Protein AF-A0A484MMC1-F1 (afdb_monomer)

Radius of gyration: 12.44 Å; Cα contacts (8 Å, |Δi|>4): 79; chains: 1; bounding box: 37×27×22 Å

pLDDT: mean 78.39, std 14.09, range [45.75, 95.44]

Sequence (54 aa):
MEIIIDEVDDASVKDLDFSPDGKFLASVGSGCCRVWNVSTLASVISLQKKDVFT

Nearest PDB structures (foldseek):
  4av8-assembly1_A  TM=8.834E-01  e=6.990E-02  Kluyveromyces lactis
  3sfz-assembly1_A  TM=8.201E-01  e=7.872E-02  Mus musculus
  3shf-assembly1_A  TM=8.259E-01  e=8.865E-02  Mus musculus
  4yhc-assembly1_A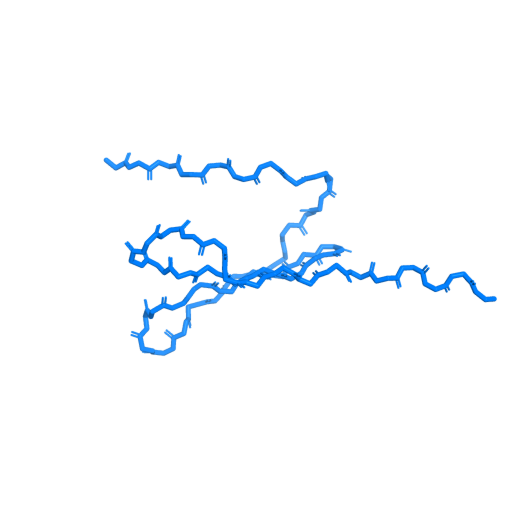  TM=8.203E-01  e=2.036E-01  Schizosaccharomyces pombe 972h-
  3jbt-assembly1_A  TM=6.431E-01  e=2.583E-01  Homo sapiens

Organism: NCBI:txid132261

InterPro domains:
  IPR001680 WD40 repeat [PF00400] (11-37)
  IPR015943 WD40/YVTN repeat-like-containing domain superfamily [G3DSA:2.130.10.10] (4-53)

Mean predicted aligned error: 7.88 Å

Structure (mmCIF, N/CA/C/O backbone):
data_AF-A0A484MMC1-F1
#
_entry.id   AF-A0A484MMC1-F1
#
loop_
_atom_site.group_PDB
_atom_site.id
_atom_site.type_symbol
_atom_site.label_atom_id
_atom_site.label_alt_id
_atom_site.label_comp_id
_atom_site.label_asym_id
_atom_site.label_entity_id
_atom_site.label_seq_id
_atom_site.pdbx_PDB_ins_code
_atom_site.Cartn_x
_atom_site.Cartn_y
_atom_site.Cartn_z
_atom_site.occupancy
_atom_site.B_iso_or_equiv
_atom_site.auth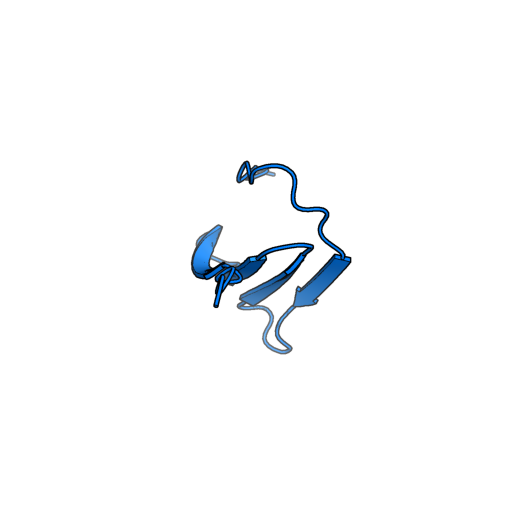_seq_id
_atom_site.auth_comp_id
_atom_site.auth_asym_id
_atom_site.auth_atom_id
_atom_site.pdbx_PDB_model_num
ATOM 1 N N . MET A 1 1 ? -8.650 18.431 0.023 1.00 51.56 1 MET A N 1
ATOM 2 C CA . 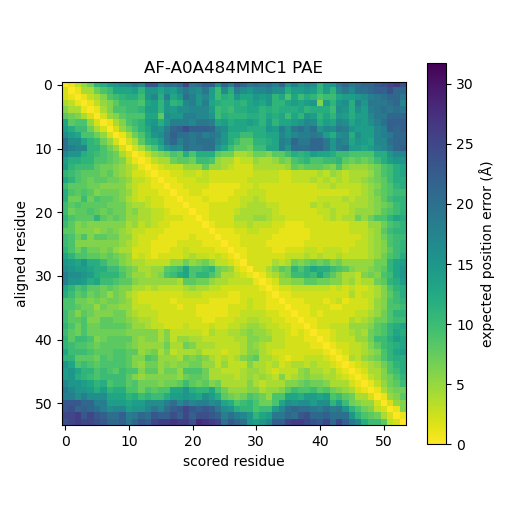MET A 1 1 ? -8.043 17.145 -0.368 1.00 51.56 1 MET A CA 1
ATOM 3 C C . MET A 1 1 ? -6.583 17.446 -0.618 1.00 51.56 1 MET A C 1
ATOM 5 O O . MET A 1 1 ? -6.309 18.215 -1.528 1.00 51.56 1 MET A O 1
ATOM 9 N N . GLU A 1 2 ? -5.688 16.980 0.248 1.00 59.25 2 GLU A N 1
ATOM 10 C CA . GLU A 1 2 ? -4.248 17.183 0.058 1.00 59.25 2 GLU A CA 1
ATOM 11 C C . GLU A 1 2 ? -3.679 16.004 -0.726 1.00 59.25 2 GLU A C 1
ATOM 13 O O . GLU A 1 2 ? -4.027 14.854 -0.456 1.00 59.25 2 GLU A O 1
ATOM 18 N N . ILE A 1 3 ? -2.866 16.299 -1.736 1.00 61.22 3 ILE A N 1
ATOM 19 C CA . ILE A 1 3 ? -2.189 15.298 -2.560 1.00 61.22 3 ILE A CA 1
ATOM 20 C C . ILE A 1 3 ? -0.724 15.342 -2.152 1.00 61.22 3 ILE A C 1
ATOM 22 O O . ILE A 1 3 ? -0.065 16.364 -2.331 1.00 61.22 3 ILE A O 1
ATOM 26 N N . ILE A 1 4 ? -0.225 14.244 -1.595 1.00 64.81 4 ILE A N 1
ATOM 27 C CA . ILE A 1 4 ? 1.194 14.096 -1.279 1.00 64.81 4 ILE A CA 1
ATOM 28 C C . ILE A 1 4 ? 1.860 13.434 -2.477 1.00 64.81 4 ILE A C 1
ATOM 30 O O . ILE A 1 4 ? 1.496 12.324 -2.864 1.00 64.81 4 ILE A O 1
ATOM 34 N N . ILE A 1 5 ? 2.805 14.153 -3.075 1.00 64.56 5 ILE A N 1
ATOM 35 C CA . ILE A 1 5 ? 3.605 13.689 -4.202 1.00 64.56 5 ILE A CA 1
ATOM 36 C C . ILE A 1 5 ? 4.990 13.392 -3.638 1.00 64.56 5 ILE A C 1
ATOM 38 O O . ILE A 1 5 ? 5.698 14.298 -3.206 1.00 64.56 5 ILE A O 1
ATOM 42 N N . ASP A 1 6 ? 5.336 12.114 -3.581 1.00 64.56 6 ASP A N 1
ATOM 43 C CA . ASP A 1 6 ? 6.653 11.650 -3.162 1.00 64.56 6 ASP A CA 1
ATOM 44 C C . ASP A 1 6 ? 7.412 11.314 -4.451 1.00 64.56 6 ASP A C 1
ATOM 46 O O . ASP A 1 6 ? 7.087 10.340 -5.134 1.00 64.56 6 ASP A O 1
ATOM 50 N N . GLU A 1 7 ? 8.319 12.200 -4.863 1.00 58.12 7 GLU A N 1
ATOM 51 C CA . GLU A 1 7 ? 9.054 12.055 -6.118 1.00 58.12 7 GLU A CA 1
ATOM 52 C C .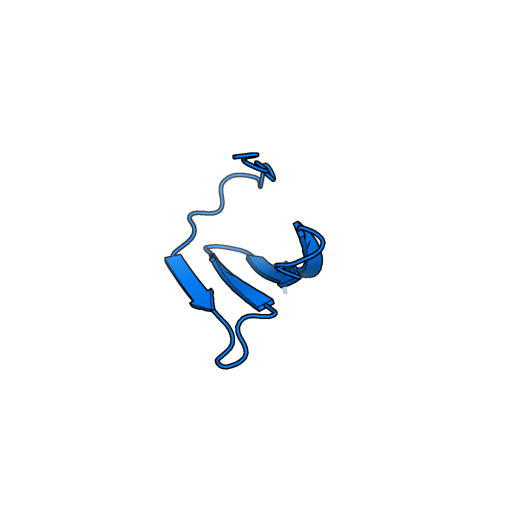 GLU A 1 7 ? 10.085 10.929 -5.979 1.00 58.12 7 GLU A C 1
ATOM 54 O O . GLU A 1 7 ? 10.941 10.933 -5.093 1.00 58.12 7 GLU A O 1
ATOM 59 N N . VAL A 1 8 ? 9.961 9.918 -6.837 1.00 60.34 8 VAL A N 1
ATOM 60 C CA . VAL A 1 8 ? 10.871 8.773 -6.902 1.00 60.34 8 VAL A CA 1
ATOM 61 C C . VAL A 1 8 ? 11.466 8.752 -8.293 1.00 60.34 8 VAL A C 1
ATOM 63 O O . VAL A 1 8 ? 10.704 8.716 -9.258 1.00 60.34 8 VAL A O 1
ATOM 66 N N . ASP A 1 9 ? 12.797 8.741 -8.376 1.00 56.28 9 ASP A N 1
ATOM 67 C CA . ASP A 1 9 ? 13.552 8.530 -9.616 1.00 56.28 9 ASP A CA 1
ATOM 68 C C . ASP A 1 9 ? 12.941 7.380 -10.437 1.00 56.28 9 ASP A C 1
ATOM 70 O O . ASP A 1 9 ? 12.915 6.235 -9.981 1.00 56.28 9 ASP A O 1
ATOM 74 N N . ASP A 1 10 ? 12.402 7.715 -11.616 1.00 54.34 10 ASP A N 1
ATOM 75 C CA . ASP A 1 10 ? 12.067 6.863 -12.775 1.00 54.34 10 ASP A CA 1
ATOM 76 C C . ASP A 1 10 ? 11.445 5.463 -12.533 1.00 54.34 10 ASP A C 1
ATOM 78 O O . ASP A 1 10 ? 11.500 4.569 -13.384 1.00 54.34 10 ASP A O 1
ATOM 82 N N . ALA A 1 11 ? 10.795 5.224 -11.395 1.00 63.38 11 ALA A N 1
ATOM 83 C CA . ALA A 1 11 ? 10.214 3.923 -11.080 1.00 63.38 11 ALA A CA 1
ATOM 84 C C . ALA A 1 11 ? 8.727 3.883 -11.455 1.00 63.38 11 ALA A C 1
ATOM 86 O O . ALA A 1 11 ? 7.870 4.345 -10.705 1.00 63.38 11 ALA A O 1
ATOM 87 N N . SER A 1 12 ? 8.386 3.256 -12.591 1.00 75.50 12 SER A N 1
ATOM 88 C CA . SER A 1 12 ? 6.973 3.009 -12.920 1.00 75.50 12 SER A CA 1
ATOM 89 C C . SER A 1 12 ? 6.323 2.138 -11.835 1.00 75.50 12 SER A C 1
ATOM 91 O O . SER A 1 12 ? 6.806 1.027 -11.565 1.00 75.50 12 SER A O 1
ATOM 93 N N . VAL A 1 13 ? 5.263 2.655 -11.201 1.00 75.81 13 VAL A N 1
ATOM 94 C CA . VAL A 1 13 ? 4.409 1.904 -10.268 1.00 75.81 13 VAL A CA 1
ATOM 95 C C . VAL A 1 13 ? 3.617 0.888 -11.083 1.00 75.81 13 VAL A C 1
ATOM 97 O O . VAL A 1 13 ? 3.029 1.228 -12.110 1.00 75.81 13 VAL A O 1
ATOM 100 N N . LYS A 1 14 ? 3.658 -0.374 -10.663 1.00 84.12 14 LYS A N 1
ATOM 101 C CA . LYS A 1 14 ? 2.976 -1.482 -11.339 1.00 84.12 14 LYS A CA 1
ATOM 102 C C . LYS A 1 14 ? 1.667 -1.844 -10.668 1.00 84.12 14 LYS A C 1
ATOM 104 O O . LYS A 1 14 ? 0.743 -2.232 -11.372 1.00 84.12 14 LYS A O 1
ATOM 109 N N . ASP A 1 15 ? 1.611 -1.728 -9.345 1.00 87.31 15 ASP A N 1
ATOM 110 C CA . ASP A 1 15 ? 0.437 -2.124 -8.584 1.00 87.31 15 ASP A CA 1
ATOM 111 C C . ASP A 1 15 ? 0.334 -1.373 -7.253 1.00 87.31 15 ASP A C 1
ATOM 113 O O . ASP A 1 15 ? 1.338 -0.872 -6.719 1.00 87.31 15 ASP A O 1
ATOM 117 N N . LEU A 1 16 ? -0.893 -1.301 -6.744 1.00 91.38 16 LEU A N 1
ATOM 118 C CA . LEU A 1 16 ? -1.278 -0.658 -5.494 1.00 91.38 16 LEU A CA 1
ATOM 119 C C . LEU A 1 16 ? -2.366 -1.485 -4.816 1.00 91.38 16 LEU A C 1
ATOM 121 O O . LEU A 1 16 ? -3.371 -1.806 -5.445 1.00 91.38 16 LEU A O 1
ATOM 125 N N . ASP A 1 17 ? -2.207 -1.743 -3.520 1.00 94.94 17 ASP A N 1
ATOM 126 C CA . ASP A 1 17 ? -3.241 -2.422 -2.740 1.00 94.94 17 ASP A CA 1
ATOM 127 C C . ASP A 1 17 ? -3.362 -1.852 -1.327 1.00 94.94 17 ASP A C 1
ATOM 129 O O . ASP A 1 17 ? -2.374 -1.454 -0.696 1.00 94.94 17 ASP A O 1
ATOM 133 N N . PHE A 1 18 ? -4.594 -1.810 -0.831 1.00 95.31 18 PHE A N 1
ATOM 134 C CA . PHE A 1 18 ? -4.879 -1.423 0.543 1.00 95.31 18 PHE A CA 1
ATOM 135 C C . PHE A 1 18 ? -4.827 -2.648 1.447 1.00 95.31 18 PHE A C 1
ATOM 137 O O . PHE A 1 18 ? -5.267 -3.737 1.085 1.00 95.31 18 PHE A O 1
ATOM 144 N N . SER A 1 19 ? -4.356 -2.466 2.680 1.00 92.19 19 SER A N 1
ATOM 145 C CA . SER A 1 19 ? -4.534 -3.510 3.683 1.00 92.19 19 SER A CA 1
ATOM 146 C C . SER A 1 19 ? -6.033 -3.768 3.921 1.00 92.19 19 SER A C 1
ATOM 148 O O . SER A 1 19 ? -6.828 -2.825 3.875 1.00 92.19 19 SER A O 1
ATOM 150 N N . PRO A 1 20 ? -6.454 -5.006 4.249 1.00 95.00 20 PRO A N 1
ATOM 151 C CA . PRO A 1 20 ? -7.866 -5.309 4.512 1.00 95.00 20 PRO A CA 1
ATOM 152 C C . PRO A 1 20 ? -8.487 -4.478 5.646 1.00 95.00 20 PRO A C 1
ATOM 154 O O . PRO A 1 20 ? -9.700 -4.300 5.699 1.00 95.00 20 PRO A O 1
ATOM 157 N N . ASP A 1 21 ? -7.655 -3.973 6.562 1.00 95.44 21 ASP A N 1
ATOM 158 C CA . ASP A 1 21 ? -8.053 -3.089 7.660 1.00 95.44 21 ASP A CA 1
ATOM 159 C C . ASP A 1 21 ? -7.957 -1.585 7.323 1.00 95.44 21 ASP A C 1
ATOM 161 O O . ASP A 1 21 ? -8.240 -0.751 8.183 1.00 95.44 21 ASP A O 1
ATOM 165 N N . GLY A 1 22 ? -7.553 -1.233 6.097 1.00 93.44 22 GLY A N 1
ATOM 166 C CA . GLY A 1 22 ? -7.503 0.130 5.556 1.00 93.44 22 GLY A CA 1
ATOM 167 C C . GLY A 1 22 ? -6.423 1.043 6.141 1.00 93.44 22 GLY A C 1
ATOM 168 O O . GLY A 1 22 ? -6.386 2.230 5.823 1.00 93.44 22 GLY A O 1
ATOM 169 N N . LYS A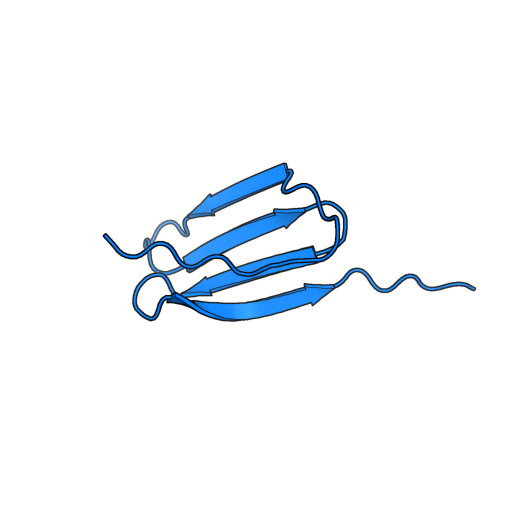 1 23 ? -5.550 0.530 7.013 1.00 94.44 23 LYS A N 1
ATOM 170 C CA . LYS A 1 23 ? -4.527 1.343 7.693 1.00 94.44 23 LYS A CA 1
ATOM 171 C C . LYS A 1 23 ? -3.296 1.597 6.844 1.00 94.44 23 LYS A C 1
ATOM 173 O O . LYS A 1 23 ? -2.590 2.578 7.085 1.00 94.44 23 LYS A O 1
ATOM 178 N N . PHE A 1 24 ? -3.029 0.718 5.885 1.00 94.06 24 PHE A N 1
ATOM 179 C CA . PHE A 1 24 ? -1.836 0.779 5.066 1.00 94.06 24 PHE A CA 1
ATOM 180 C C . PHE A 1 24 ? -2.178 0.775 3.585 1.00 94.06 24 PHE A C 1
ATOM 182 O O . PHE A 1 24 ? -3.125 0.123 3.148 1.00 94.06 24 PHE A O 1
ATOM 189 N N . LEU A 1 25 ? -1.356 1.487 2.825 1.00 92.31 25 LEU A N 1
ATOM 190 C CA . LEU A 1 25 ? -1.303 1.402 1.375 1.00 92.31 25 LEU A CA 1
ATOM 191 C C . LEU A 1 25 ? 0.055 0.817 1.007 1.00 92.31 25 LEU A C 1
ATOM 193 O O . LEU A 1 25 ? 1.078 1.313 1.482 1.00 92.31 25 LEU A O 1
ATOM 197 N N . ALA A 1 26 ? 0.071 -0.221 0.183 1.00 91.44 26 ALA A N 1
ATOM 198 C CA . ALA A 1 26 ? 1.287 -0.769 -0.397 1.00 91.44 26 ALA A CA 1
ATOM 199 C C . ALA A 1 26 ? 1.382 -0.369 -1.871 1.00 91.44 26 ALA A C 1
ATOM 201 O O . ALA A 1 26 ? 0.385 -0.390 -2.589 1.00 91.44 26 ALA A O 1
ATOM 202 N N . SER A 1 27 ? 2.591 -0.039 -2.325 1.00 89.75 27 SER A N 1
ATOM 203 C CA . SER A 1 27 ? 2.922 0.066 -3.748 1.00 89.75 27 SER A CA 1
ATOM 204 C C . SER A 1 27 ? 4.096 -0.820 -4.098 1.00 89.75 27 SER A C 1
ATOM 206 O O . SER A 1 27 ? 5.019 -1.016 -3.296 1.00 89.75 27 SER A O 1
ATOM 208 N N . VAL A 1 28 ? 4.088 -1.280 -5.341 1.00 87.69 28 VAL A N 1
ATOM 209 C CA . VAL A 1 28 ? 5.221 -1.962 -5.952 1.00 87.69 28 VAL A CA 1
ATOM 210 C C . VAL A 1 28 ? 5.514 -1.353 -7.314 1.00 87.69 28 VAL A C 1
ATOM 212 O O . VAL A 1 28 ? 4.614 -1.001 -8.080 1.00 87.69 28 VAL A O 1
ATOM 215 N N . GLY A 1 29 ? 6.796 -1.211 -7.621 1.00 82.81 29 GLY A N 1
ATOM 216 C CA . GLY A 1 29 ? 7.263 -0.613 -8.859 1.00 82.81 29 GLY A CA 1
ATOM 217 C C . GLY A 1 29 ? 8.590 -1.194 -9.318 1.00 82.81 29 GLY A C 1
ATOM 218 O O . GLY A 1 29 ? 9.090 -2.189 -8.798 1.00 82.81 29 GLY A O 1
ATOM 219 N N . SER A 1 30 ? 9.164 -0.546 -10.324 1.00 72.56 30 SER A N 1
ATOM 220 C CA . SER A 1 30 ? 10.283 -1.085 -11.114 1.00 72.56 30 SER A CA 1
ATOM 221 C C . SER A 1 30 ? 11.599 -1.243 -10.330 1.00 72.56 30 SER A C 1
ATOM 223 O O . SER A 1 30 ? 12.485 -1.975 -10.763 1.00 72.56 30 SER A O 1
ATOM 225 N N . GLY A 1 31 ? 11.716 -0.619 -9.157 1.00 72.19 31 GLY A N 1
ATOM 226 C CA . GLY A 1 31 ? 12.896 -0.734 -8.295 1.00 72.19 31 GLY A CA 1
ATOM 227 C C . GLY A 1 31 ? 12.622 -0.525 -6.809 1.00 72.19 31 GLY A C 1
ATOM 228 O O . GLY A 1 31 ? 13.551 -0.574 -6.003 1.00 72.19 31 GLY A O 1
ATOM 229 N N . CYS A 1 32 ? 11.365 -0.309 -6.422 1.00 77.94 32 CYS A N 1
ATOM 230 C CA . CY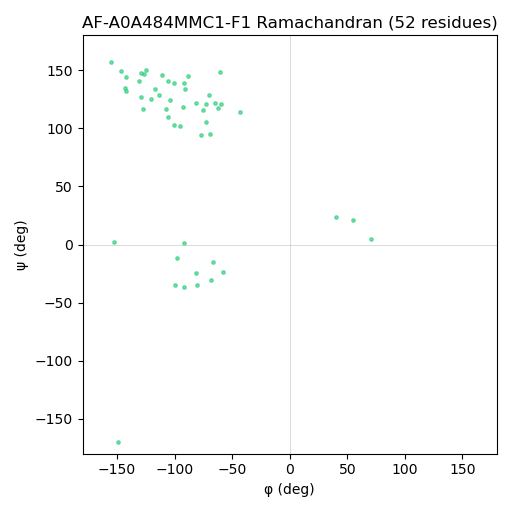S A 1 32 ? 11.016 -0.072 -5.033 1.00 77.94 32 CYS A CA 1
ATOM 231 C C . CYS A 1 32 ? 9.645 -0.632 -4.669 1.00 77.94 32 CYS A C 1
ATOM 233 O O . CYS A 1 32 ? 8.716 -0.629 -5.480 1.00 77.94 32 CYS A O 1
ATOM 235 N N . CYS A 1 33 ? 9.527 -1.035 -3.410 1.00 85.38 33 CYS A N 1
ATOM 236 C CA . CYS A 1 33 ? 8.256 -1.283 -2.752 1.00 85.38 33 CYS A CA 1
A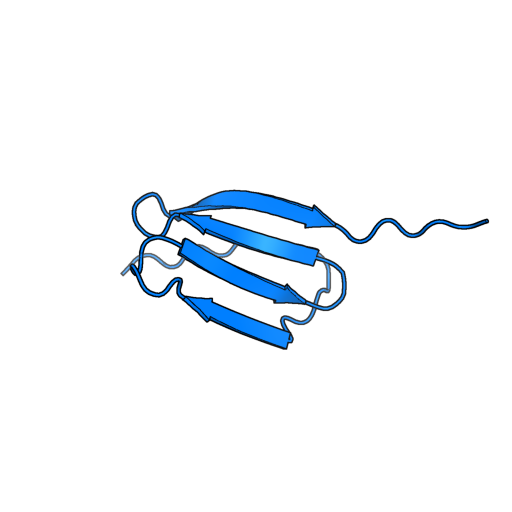TOM 237 C C . CYS A 1 33 ? 8.133 -0.302 -1.591 1.00 85.38 33 CYS A C 1
ATOM 239 O O . CYS A 1 33 ? 9.086 -0.124 -0.827 1.00 85.38 33 CYS A O 1
ATOM 241 N N . ARG A 1 34 ? 6.975 0.336 -1.450 1.00 87.75 34 ARG A N 1
ATOM 242 C CA . ARG A 1 34 ? 6.725 1.298 -0.372 1.00 87.75 34 ARG A CA 1
ATOM 243 C C . ARG A 1 34 ? 5.440 0.961 0.352 1.00 87.75 34 ARG A C 1
ATOM 245 O O . ARG A 1 34 ? 4.498 0.462 -0.261 1.00 87.75 34 ARG A O 1
ATOM 252 N N . VAL A 1 35 ? 5.412 1.257 1.645 1.00 89.56 35 VAL A N 1
ATOM 253 C CA . VAL A 1 35 ? 4.223 1.123 2.485 1.00 89.56 35 VAL A CA 1
ATOM 254 C C . VAL A 1 35 ? 3.999 2.426 3.228 1.00 89.56 35 VAL A C 1
ATOM 256 O O . VAL A 1 35 ? 4.895 2.904 3.926 1.00 89.56 35 VAL A O 1
ATOM 259 N N . TRP A 1 36 ? 2.794 2.969 3.114 1.00 91.75 36 TRP A N 1
ATOM 260 C CA . TRP A 1 36 ? 2.378 4.182 3.808 1.00 91.75 36 TRP A CA 1
ATOM 261 C C . TRP A 1 36 ? 1.342 3.869 4.872 1.00 91.75 36 TRP A C 1
ATOM 263 O O . TRP A 1 36 ? 0.489 3.002 4.683 1.00 91.75 36 TRP A O 1
ATOM 273 N N . ASN A 1 37 ? 1.391 4.617 5.969 1.00 92.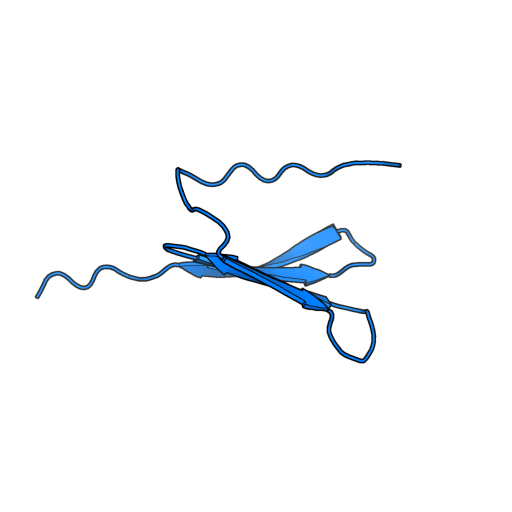25 37 ASN A N 1
ATOM 274 C CA . ASN A 1 37 ? 0.280 4.709 6.901 1.00 92.25 37 ASN A CA 1
ATOM 275 C C . ASN A 1 37 ? -0.731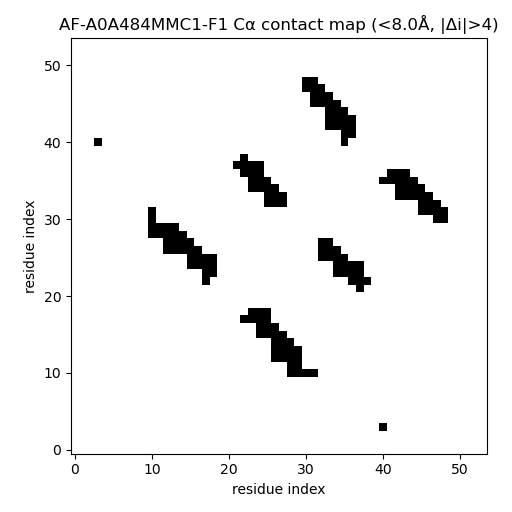 5.715 6.343 1.00 92.25 37 ASN A C 1
ATOM 277 O O . ASN A 1 37 ? -0.396 6.876 6.116 1.00 92.25 37 ASN A O 1
ATOM 281 N N . VAL A 1 38 ? -1.967 5.272 6.130 1.00 90.44 38 VAL A N 1
ATOM 282 C CA . VAL A 1 38 ? -3.014 6.077 5.488 1.00 90.44 38 VAL A CA 1
ATOM 283 C C . VAL A 1 38 ? -3.458 7.252 6.367 1.00 90.44 38 VAL A C 1
ATOM 285 O O . VAL A 1 38 ? -3.825 8.297 5.839 1.00 90.44 38 VAL A O 1
ATOM 288 N N . SER A 1 39 ? -3.410 7.128 7.697 1.00 90.31 39 SER A N 1
ATOM 289 C CA . SER A 1 39 ? -3.894 8.188 8.593 1.00 90.31 39 SER A CA 1
ATOM 290 C C . SER A 1 39 ? -2.890 9.322 8.776 1.00 90.31 39 SER A C 1
ATOM 292 O O . SER A 1 39 ? -3.287 10.478 8.901 1.00 90.31 39 SER A O 1
ATOM 294 N N . THR A 1 40 ? -1.597 8.999 8.790 1.00 89.75 40 THR A N 1
ATOM 295 C CA . THR A 1 40 ? -0.519 9.985 8.958 1.00 89.75 40 THR A CA 1
ATOM 296 C C . THR A 1 40 ? 0.100 10.415 7.635 1.00 89.75 40 THR A C 1
ATOM 298 O O . THR A 1 40 ? 0.885 11.358 7.615 1.00 89.75 40 THR A O 1
ATOM 301 N N . LEU A 1 41 ? -0.224 9.701 6.552 1.00 84.56 41 LEU A N 1
ATOM 302 C CA . LEU A 1 41 ? 0.345 9.850 5.214 1.00 84.56 41 LEU A CA 1
ATOM 303 C C . LEU A 1 41 ? 1.878 9.732 5.177 1.00 84.56 41 LEU A C 1
ATOM 305 O O . LEU A 1 41 ? 2.535 10.181 4.241 1.00 84.56 41 LEU A O 1
ATOM 309 N N . ALA A 1 42 ? 2.456 9.097 6.197 1.00 84.25 42 ALA A N 1
ATOM 310 C CA . ALA A 1 42 ? 3.888 8.885 6.302 1.00 84.25 42 ALA A CA 1
ATOM 311 C C . ALA A 1 42 ? 4.280 7.539 5.684 1.00 84.25 42 ALA A C 1
ATOM 313 O O . ALA A 1 42 ? 3.617 6.520 5.907 1.00 84.25 42 ALA A O 1
ATOM 314 N N . SER A 1 43 ? 5.398 7.526 4.955 1.00 82.69 43 SER A N 1
ATOM 315 C CA . SER A 1 43 ? 6.060 6.284 4.557 1.00 82.69 43 SER A CA 1
ATOM 316 C C . SER A 1 43 ? 6.571 5.570 5.806 1.00 82.69 43 SER A C 1
ATOM 318 O O . SER A 1 43 ? 7.337 6.131 6.591 1.00 82.69 43 SER A O 1
ATOM 320 N N . VAL A 1 44 ? 6.110 4.341 6.012 1.00 87.12 44 VAL A N 1
ATOM 321 C CA . VAL A 1 44 ? 6.526 3.489 7.132 1.00 87.12 44 VAL A CA 1
ATOM 322 C C . VAL A 1 44 ? 7.707 2.630 6.706 1.00 87.12 44 VAL A C 1
ATOM 324 O O . VAL A 1 44 ? 8.606 2.364 7.501 1.00 87.12 44 VAL A O 1
ATOM 327 N N . ILE A 1 45 ? 7.702 2.180 5.448 1.00 84.56 45 ILE A N 1
ATOM 328 C CA . ILE A 1 45 ? 8.716 1.283 4.907 1.00 84.56 45 ILE A CA 1
ATOM 329 C C . ILE A 1 45 ? 8.994 1.661 3.454 1.00 84.56 45 ILE A C 1
ATOM 331 O O . ILE A 1 45 ? 8.074 1.823 2.653 1.00 84.56 45 ILE A O 1
ATOM 335 N N . SER A 1 46 ? 10.276 1.726 3.108 1.00 81.19 46 SER A N 1
ATOM 336 C CA . SER A 1 46 ? 10.751 1.792 1.730 1.00 81.19 46 SER A CA 1
ATOM 337 C C . SER A 1 46 ? 11.793 0.700 1.530 1.00 81.19 46 SER A C 1
ATOM 339 O O . SER A 1 46 ? 12.830 0.694 2.195 1.00 81.19 46 SER A O 1
ATOM 341 N N . LEU A 1 47 ? 11.500 -0.251 0.647 1.00 81.56 47 LEU A N 1
ATOM 342 C CA . LEU A 1 47 ? 12.460 -1.243 0.184 1.00 81.56 47 LEU A CA 1
ATOM 343 C C . LEU A 1 47 ? 12.915 -0.854 -1.213 1.00 81.56 47 LEU A C 1
ATOM 345 O O . LEU A 1 47 ? 12.098 -0.729 -2.121 1.00 81.56 47 LEU A O 1
ATOM 349 N N . GLN A 1 48 ? 14.223 -0.716 -1.390 1.00 79.50 48 GLN A N 1
ATOM 350 C CA . GLN A 1 48 ? 14.841 -0.576 -2.701 1.00 79.50 48 GLN A CA 1
ATOM 351 C C . GLN A 1 48 ? 15.436 -1.913 -3.121 1.00 79.50 48 GLN A C 1
ATOM 353 O O . GLN A 1 48 ? 16.050 -2.622 -2.314 1.00 79.50 48 GLN A O 1
ATOM 358 N N . LYS A 1 49 ? 15.265 -2.259 -4.396 1.00 67.25 49 LYS A N 1
ATOM 359 C CA . LYS A 1 49 ? 15.993 -3.369 -4.998 1.00 67.25 49 LYS A CA 1
ATOM 360 C C . LYS A 1 49 ? 17.484 -3.026 -4.941 1.00 67.25 49 LYS A C 1
ATOM 362 O O . LYS A 1 49 ? 17.913 -2.038 -5.519 1.00 67.25 49 LYS A O 1
ATOM 367 N N . LYS A 1 50 ? 18.276 -3.828 -4.225 1.00 65.00 50 LYS A N 1
ATOM 368 C CA . LYS A 1 50 ? 19.737 -3.753 -4.317 1.00 65.00 50 LYS A CA 1
ATOM 369 C C . LYS A 1 50 ? 20.159 -4.401 -5.628 1.00 65.00 50 LYS A C 1
ATOM 371 O O . LYS A 1 50 ? 19.979 -5.609 -5.787 1.00 65.00 50 LYS A O 1
ATOM 376 N N . ASP A 1 51 ? 20.742 -3.624 -6.530 1.00 62.19 51 ASP A N 1
ATOM 377 C CA . ASP A 1 51 ? 21.521 -4.178 -7.631 1.00 62.19 51 ASP A CA 1
ATOM 378 C C . ASP A 1 51 ? 22.800 -4.782 -7.046 1.00 62.19 51 ASP A C 1
ATOM 380 O O . ASP A 1 51 ? 23.782 -4.098 -6.757 1.00 62.19 51 ASP A O 1
ATOM 384 N N . VAL A 1 52 ? 22.761 -6.087 -6.779 1.00 57.38 52 VAL A N 1
ATOM 385 C CA . VAL A 1 52 ? 23.967 -6.852 -6.472 1.00 57.38 52 VAL A CA 1
ATOM 386 C C . VAL A 1 52 ? 24.676 -7.087 -7.800 1.00 57.38 52 VAL A C 1
ATOM 388 O O . VAL A 1 52 ? 24.359 -8.026 -8.523 1.00 57.38 52 VAL A O 1
ATOM 391 N N . PHE A 1 53 ? 25.617 -6.208 -8.136 1.00 58.66 53 PHE A N 1
ATOM 392 C CA . PHE A 1 53 ? 26.651 -6.529 -9.112 1.00 58.66 53 PHE A CA 1
ATOM 393 C C . PHE A 1 53 ? 27.612 -7.518 -8.431 1.00 58.66 53 PHE A C 1
ATOM 395 O O . PHE A 1 53 ? 28.355 -7.147 -7.522 1.00 58.66 53 PHE A O 1
ATOM 402 N N . THR A 1 54 ? 27.538 -8.793 -8.802 1.00 45.75 54 THR A N 1
ATOM 403 C CA . THR A 1 54 ? 28.552 -9.822 -8.520 1.00 45.75 54 THR A CA 1
ATOM 404 C C . THR A 1 54 ? 28.975 -10.429 -9.840 1.00 45.75 54 THR A C 1
ATOM 406 O O . THR A 1 54 ? 28.075 -10.662 -10.677 1.00 45.75 54 THR A O 1
#

Foldseek 3Di:
DDDDDDDDPPWDWDDWDADPVRQWIWTDTDFWIWIAGPVVRDTPDIDGHDPPPD

Secondary structure (DSSP, 8-state):
--------TT--EEEEEE-TTSSEEEEEESSEEEEEETTT--EEEEEEP-----

Solvent-accessible surface area (backbone atoms only — not comparable to full-atom values): 3524 Å² total; per-residue (Å²): 137,88,84,87,81,82,91,64,86,91,48,58,72,76,50,74,50,67,42,98,83,62,53,35,39,40,39,38,35,76,48,40,37,39,31,28,34,60,88,76,68,41,76,77,45,78,46,66,67,77,84,77,87,125